Protein AF-A0A413Z5X3-F1 (afdb_monomer_lite)

Sequence (75 aa):
MKFSKLTKPELETIIENANFTEQEEEIFYLLARGLISKEIAMRLCVSTRTVERRIFDIKQKVKKLEGELNGKSFK

Foldseek 3Di:
DQLLPFDPVRLVVLVVQLPDDPLLNLLSVCSNVVDDLVVVCVVVVHDSVVSVVSVVSSVVSVVVVCVVVPNPDRD

InterPro domains:
  IPR000792 Transcription regulator LuxR, C-terminal [PF00196] (19-62)
  IPR000792 Transcription regulator LuxR, C-terminal [PR00038] (20-34)
  IPR000792 Transcription regulator LuxR, C-terminal [PR00038] (34-50)
  IPR000792 Transcription regulator LuxR, C-terminal [PR00038] (50-62)
  IPR000792 Transcription regulator LuxR, C-terminal [SM00421] (17-65)
  IPR016032 Signal transduction response regulator, C-terminal effector [SSF46894] (16-62)
  IPR036388 Winged helix-like DNA-binding domain superfamily [G3DSA:1.10.10.10] (5-68)

Organism: NCBI:txid166486

Radius of gyration: 11.97 Å; chains: 1; bounding box: 27×21×34 Å

Structure (mmCIF, N/CA/C/O backbone):
data_AF-A0A413Z5X3-F1
#
_entry.id   AF-A0A413Z5X3-F1
#
loop_
_atom_site.group_PDB
_atom_site.id
_atom_site.type_symbol
_atom_site.label_atom_id
_atom_site.label_alt_id
_atom_site.label_comp_id
_atom_site.label_asym_id
_atom_site.label_entity_id
_atom_site.label_seq_id
_atom_site.pdbx_PDB_ins_code
_atom_site.Cartn_x
_atom_site.Cartn_y
_atom_site.Cartn_z
_atom_site.occupancy
_atom_site.B_iso_or_equiv
_atom_site.auth_seq_id
_atom_site.auth_comp_id
_atom_site.auth_asym_id
_atom_site.auth_atom_id
_atom_site.pdbx_PDB_model_num
ATOM 1 N N . MET A 1 1 ? 0.522 -7.095 9.545 1.00 63.00 1 MET A N 1
ATOM 2 C CA . MET A 1 1 ? -0.772 -6.702 8.954 1.00 63.00 1 MET A CA 1
ATOM 3 C C . MET A 1 1 ? -0.937 -7.312 7.577 1.00 63.00 1 MET A C 1
ATOM 5 O O . MET A 1 1 ? 0.000 -7.244 6.783 1.00 63.00 1 MET A O 1
ATOM 9 N N . LYS A 1 2 ? -2.093 -7.929 7.319 1.00 65.81 2 LYS A N 1
ATOM 10 C CA . LYS A 1 2 ? -2.529 -8.317 5.973 1.00 65.81 2 LYS A CA 1
ATOM 11 C C . LYS A 1 2 ? -3.595 -7.312 5.540 1.00 65.81 2 LYS A C 1
ATOM 13 O O . LYS A 1 2 ? -4.679 -7.328 6.100 1.00 65.81 2 LYS A O 1
ATOM 18 N N . PHE A 1 3 ? -3.285 -6.471 4.557 1.00 71.19 3 PHE A N 1
ATOM 19 C CA . PHE A 1 3 ? -4.217 -5.447 4.062 1.00 71.19 3 PHE A CA 1
ATOM 20 C C . PHE A 1 3 ? -5.451 -6.040 3.368 1.00 71.19 3 PHE A C 1
ATOM 22 O O . PHE A 1 3 ? -6.483 -5.395 3.283 1.00 71.19 3 PHE A O 1
ATOM 29 N N . SER A 1 4 ? -5.376 -7.305 2.951 1.00 65.44 4 SER A N 1
ATOM 30 C CA . SER A 1 4 ? -6.457 -8.045 2.289 1.00 65.44 4 SER A CA 1
ATOM 31 C C . SER A 1 4 ? -7.661 -8.367 3.188 1.00 65.44 4 SER A C 1
ATOM 33 O O . SER A 1 4 ? -8.599 -9.013 2.734 1.00 65.44 4 SER A O 1
ATOM 35 N N . LYS A 1 5 ? -7.612 -7.995 4.473 1.00 70.56 5 LYS A N 1
ATOM 36 C CA . LYS A 1 5 ? -8.719 -8.149 5.428 1.00 70.56 5 LYS A CA 1
ATOM 37 C C . LYS A 1 5 ? -9.447 -6.839 5.736 1.00 70.56 5 LYS A C 1
ATOM 39 O O . LYS A 1 5 ? -10.487 -6.891 6.384 1.00 70.56 5 LYS A O 1
ATOM 44 N N . LEU A 1 6 ? -8.920 -5.706 5.264 1.00 72.81 6 LEU A N 1
ATOM 45 C CA . LEU A 1 6 ? -9.511 -4.396 5.508 1.00 72.81 6 LEU A CA 1
ATOM 46 C C . LEU A 1 6 ? -10.843 -4.262 4.770 1.00 72.81 6 LEU A C 1
ATOM 48 O O . LEU A 1 6 ? -10.978 -4.655 3.608 1.00 72.81 6 LEU A O 1
ATOM 52 N N . THR A 1 7 ? -11.824 -3.680 5.447 1.00 72.06 7 THR A N 1
ATOM 53 C CA . THR A 1 7 ? -13.103 -3.310 4.837 1.00 72.06 7 THR A CA 1
ATOM 54 C C . THR A 1 7 ? -12.951 -2.030 4.004 1.00 72.06 7 THR A C 1
ATOM 56 O O . THR A 1 7 ? -12.055 -1.224 4.251 1.00 72.06 7 THR A O 1
ATOM 59 N N . LYS A 1 8 ? -13.833 -1.813 3.013 1.00 72.38 8 LYS A N 1
ATOM 60 C CA . LYS A 1 8 ? -13.853 -0.576 2.199 1.00 72.38 8 LYS A CA 1
ATOM 61 C C . LYS A 1 8 ? -13.708 0.726 3.019 1.00 72.38 8 LYS A C 1
ATOM 63 O O . LYS A 1 8 ? -12.835 1.512 2.666 1.00 72.38 8 LYS A O 1
ATOM 68 N N . PRO A 1 9 ? -14.465 0.945 4.115 1.00 72.94 9 PRO A N 1
ATOM 69 C CA . PRO A 1 9 ? -14.343 2.183 4.890 1.00 72.94 9 PRO A CA 1
ATOM 70 C C . PRO A 1 9 ? -13.000 2.323 5.626 1.00 72.94 9 PRO A C 1
ATOM 72 O O . PRO A 1 9 ? -12.504 3.436 5.795 1.00 72.94 9 PRO A O 1
ATOM 75 N N . GLU A 1 10 ? -12.375 1.221 6.054 1.00 74.62 10 GLU A N 1
ATOM 76 C CA . GLU A 1 10 ? -11.044 1.266 6.681 1.00 74.62 10 GLU A CA 1
ATOM 77 C C . GLU A 1 10 ? -9.958 1.628 5.664 1.00 74.62 10 GLU A C 1
ATOM 79 O O . GLU A 1 10 ? -9.034 2.373 5.981 1.00 74.62 10 GLU A O 1
ATOM 84 N N . LEU A 1 11 ? -10.089 1.134 4.432 1.00 79.25 11 LEU A N 1
ATOM 85 C CA . LEU A 1 11 ? -9.203 1.464 3.319 1.00 79.25 11 LEU A CA 1
ATOM 86 C C . LEU A 1 11 ? -9.236 2.952 2.978 1.00 79.25 11 LEU A C 1
ATOM 88 O O . LEU A 1 11 ? -8.178 3.572 2.906 1.00 79.25 11 LEU A O 1
ATOM 92 N N . GLU A 1 12 ? -10.432 3.516 2.822 1.00 79.81 12 GLU A N 1
ATOM 93 C CA . GLU A 1 12 ? -10.625 4.942 2.533 1.00 79.81 12 GLU A CA 1
ATOM 94 C C . GLU A 1 12 ? -10.066 5.810 3.666 1.00 79.81 12 GLU A C 1
ATOM 96 O O . GLU A 1 12 ? -9.278 6.717 3.413 1.00 79.81 12 GLU A O 1
ATOM 101 N N . THR A 1 13 ? -10.341 5.443 4.925 1.00 81.81 13 THR A N 1
ATOM 102 C CA . THR A 1 13 ? -9.790 6.147 6.097 1.00 81.81 13 THR A CA 1
ATOM 103 C C . THR A 1 13 ? -8.260 6.154 6.083 1.00 81.81 13 THR A C 1
ATOM 105 O O . THR A 1 13 ? -7.636 7.175 6.370 1.00 81.81 13 THR A O 1
ATOM 108 N N . ILE A 1 14 ? -7.630 5.022 5.760 1.00 84.00 14 ILE A N 1
ATOM 109 C CA . ILE A 1 14 ? -6.169 4.938 5.703 1.00 84.00 14 ILE A CA 1
ATOM 110 C C . ILE A 1 14 ? -5.631 5.796 4.558 1.00 84.00 14 ILE A C 1
ATOM 112 O O . ILE A 1 14 ? -4.682 6.537 4.777 1.00 84.00 14 ILE A O 1
ATOM 116 N N . ILE A 1 15 ? -6.216 5.725 3.363 1.00 83.12 15 ILE A N 1
ATOM 117 C CA . ILE A 1 15 ? -5.738 6.481 2.197 1.00 83.12 15 ILE A CA 1
ATOM 118 C C . ILE A 1 15 ? -5.834 7.989 2.448 1.00 83.12 15 ILE A C 1
ATOM 120 O O . ILE A 1 15 ? -4.851 8.697 2.233 1.00 83.12 15 ILE A O 1
ATOM 124 N N . GLU A 1 16 ? -6.960 8.464 2.985 1.00 82.69 16 GLU A N 1
ATOM 125 C CA . GLU A 1 16 ? -7.174 9.889 3.268 1.00 82.69 16 GLU A CA 1
ATOM 126 C C . GLU A 1 16 ? -6.215 10.440 4.331 1.00 82.69 16 GLU A C 1
ATOM 128 O O . GLU A 1 16 ? -5.805 11.596 4.253 1.00 82.69 16 GLU A O 1
ATOM 133 N N . ASN A 1 17 ? -5.821 9.625 5.316 1.00 82.00 17 ASN A N 1
ATOM 134 C CA . ASN A 1 17 ? -5.020 10.099 6.448 1.00 82.00 17 ASN A CA 1
ATOM 135 C C . ASN A 1 17 ? -3.520 9.749 6.335 1.00 82.00 17 ASN A C 1
ATOM 137 O O . ASN A 1 17 ? -2.686 10.417 6.943 1.00 82.00 17 ASN A O 1
ATOM 141 N N . ALA A 1 18 ? -3.126 8.727 5.563 1.00 80.19 18 ALA A N 1
ATOM 142 C CA . ALA A 1 18 ? -1.751 8.197 5.570 1.00 80.19 18 ALA A CA 1
ATOM 143 C C . ALA A 1 18 ? -0.755 9.042 4.775 1.00 80.19 18 ALA A C 1
ATOM 145 O O . ALA A 1 18 ? 0.450 8.772 4.823 1.00 80.19 18 ALA A O 1
ATOM 146 N N . ASN A 1 19 ? -1.245 10.048 4.047 1.00 86.44 19 ASN A N 1
ATOM 147 C CA . ASN A 1 19 ? -0.444 10.915 3.191 1.00 86.44 19 ASN A CA 1
ATOM 148 C C . ASN A 1 19 ? 0.414 10.076 2.217 1.00 86.44 19 ASN A C 1
ATOM 150 O O . ASN A 1 19 ? 1.651 10.173 2.168 1.00 86.44 19 ASN A O 1
ATOM 154 N N . PHE A 1 20 ? -0.238 9.132 1.530 1.00 88.56 20 PHE A N 1
ATOM 155 C CA . PHE A 1 20 ? 0.400 8.302 0.513 1.00 88.56 20 PHE A CA 1
ATOM 156 C C . PHE A 1 20 ? 0.732 9.126 -0.729 1.00 88.56 20 PHE A C 1
ATOM 158 O O . PHE A 1 20 ? 0.031 10.061 -1.097 1.00 88.56 20 PHE A O 1
ATOM 165 N N . THR A 1 21 ? 1.834 8.770 -1.378 1.00 90.12 21 THR A N 1
ATOM 166 C CA . THR A 1 21 ? 2.082 9.184 -2.763 1.00 90.12 21 THR A CA 1
ATOM 167 C C . THR A 1 21 ? 1.210 8.363 -3.711 1.00 90.12 21 THR A C 1
ATOM 169 O O . THR A 1 21 ? 0.822 7.249 -3.363 1.00 90.12 21 THR A O 1
ATOM 172 N N . GLU A 1 22 ? 0.977 8.846 -4.933 1.00 88.38 22 GLU A N 1
ATOM 173 C CA . GLU A 1 22 ? 0.179 8.125 -5.943 1.00 88.38 22 GLU A CA 1
ATOM 174 C C . GLU A 1 22 ? 0.656 6.673 -6.144 1.00 88.38 22 GLU A C 1
ATOM 176 O O . GLU A 1 22 ? -0.142 5.740 -6.183 1.00 88.38 22 GLU A O 1
ATOM 181 N N . GLN A 1 23 ? 1.978 6.456 -6.175 1.00 87.44 23 GLN A N 1
ATOM 182 C CA . GLN A 1 23 ? 2.556 5.111 -6.290 1.00 87.44 23 GLN A CA 1
ATOM 183 C C . GLN A 1 23 ? 2.281 4.230 -5.066 1.00 87.44 23 GLN A C 1
ATOM 185 O O . GLN A 1 23 ? 2.102 3.019 -5.191 1.00 87.44 23 GLN A O 1
ATOM 190 N N . GLU A 1 24 ? 2.314 4.806 -3.865 1.00 89.38 24 GLU A N 1
ATOM 191 C CA . GLU A 1 24 ? 2.027 4.065 -2.636 1.00 89.38 24 GLU A CA 1
ATOM 192 C C . GLU A 1 24 ? 0.545 3.715 -2.541 1.00 89.38 24 GLU A C 1
ATOM 194 O O . GLU A 1 24 ? 0.220 2.603 -2.131 1.00 89.38 24 GLU A O 1
ATOM 199 N N . GLU A 1 25 ? -0.334 4.622 -2.962 1.00 90.75 25 GLU A N 1
ATOM 200 C CA . GLU A 1 25 ? -1.774 4.396 -3.026 1.00 90.75 25 GLU A CA 1
ATOM 201 C C . GLU A 1 25 ? -2.110 3.270 -4.011 1.00 90.75 25 GLU A C 1
ATOM 203 O O . GLU A 1 25 ? -2.820 2.327 -3.656 1.00 90.75 25 GLU A O 1
ATOM 208 N N . GLU A 1 26 ? -1.519 3.284 -5.208 1.00 91.38 26 GLU A N 1
ATOM 209 C CA . GLU A 1 26 ? -1.717 2.222 -6.197 1.00 91.38 26 GLU A CA 1
ATOM 210 C C . GLU A 1 26 ? -1.252 0.856 -5.663 1.00 91.38 26 GLU A C 1
ATOM 212 O O . GLU A 1 26 ? -1.980 -0.140 -5.736 1.00 91.38 26 GLU A O 1
ATOM 217 N N . ILE A 1 27 ? -0.069 0.800 -5.040 1.00 92.06 27 ILE A N 1
ATOM 218 C CA . ILE A 1 27 ? 0.434 -0.418 -4.391 1.00 92.06 27 ILE A CA 1
ATOM 219 C C . ILE A 1 27 ? -0.502 -0.854 -3.255 1.00 92.06 27 ILE A C 1
ATOM 221 O O . ILE A 1 27 ? -0.790 -2.046 -3.124 1.00 92.06 27 ILE A O 1
ATOM 225 N N . PHE A 1 28 ? -1.003 0.079 -2.446 1.00 90.31 28 PHE A N 1
ATOM 226 C CA . PHE A 1 28 ? -1.906 -0.204 -1.333 1.00 90.31 28 PHE A CA 1
ATOM 227 C C . PHE A 1 28 ? -3.236 -0.806 -1.806 1.00 90.31 28 PHE A C 1
ATOM 229 O O . PHE A 1 28 ? -3.655 -1.837 -1.272 1.00 90.31 28 PHE A O 1
ATOM 236 N N . TYR A 1 29 ? -3.845 -0.261 -2.863 1.00 89.31 29 TYR A N 1
ATOM 237 C CA . TYR A 1 29 ? -5.044 -0.835 -3.482 1.00 89.31 29 TYR A CA 1
ATOM 238 C C . TYR A 1 29 ? -4.811 -2.259 -3.992 1.00 89.31 29 TYR A C 1
ATOM 240 O O . TYR A 1 29 ? -5.656 -3.139 -3.806 1.00 89.31 29 TYR A O 1
ATOM 248 N N . LEU A 1 30 ? -3.663 -2.524 -4.620 1.00 91.38 30 LEU A N 1
ATOM 249 C CA . LEU A 1 30 ? -3.339 -3.866 -5.108 1.00 91.38 30 LEU A CA 1
ATOM 250 C C . LEU A 1 30 ? -3.133 -4.860 -3.950 1.00 91.38 30 LEU A C 1
ATOM 252 O O . LEU A 1 30 ? -3.607 -5.995 -4.026 1.00 91.38 30 LEU A O 1
ATOM 256 N N . LEU A 1 31 ? -2.512 -4.434 -2.846 1.00 89.56 31 LEU A N 1
ATOM 257 C CA . LEU A 1 31 ? -2.382 -5.249 -1.629 1.00 89.56 31 LEU A CA 1
ATOM 258 C C . LEU A 1 31 ? -3.736 -5.540 -0.970 1.00 89.56 31 LEU A C 1
ATOM 260 O O . LEU A 1 31 ? -3.970 -6.657 -0.495 1.00 89.56 31 LEU A O 1
ATOM 264 N N . ALA A 1 32 ? -4.628 -4.550 -0.937 1.00 87.31 32 ALA A N 1
ATOM 265 C CA . ALA A 1 32 ? -5.984 -4.689 -0.415 1.00 87.31 32 ALA A CA 1
ATOM 266 C C . ALA A 1 32 ? -6.819 -5.680 -1.232 1.00 87.31 32 ALA A C 1
ATOM 268 O O . ALA A 1 32 ? -7.585 -6.461 -0.674 1.00 87.31 32 ALA A O 1
ATOM 269 N N . ARG A 1 33 ? -6.592 -5.736 -2.548 1.00 86.81 33 ARG A N 1
ATOM 270 C CA . ARG A 1 33 ? -7.162 -6.761 -3.436 1.00 86.81 33 ARG A CA 1
ATOM 271 C C . ARG A 1 33 ? -6.556 -8.157 -3.250 1.00 86.81 33 ARG A C 1
ATOM 273 O O . ARG A 1 33 ? -7.054 -9.103 -3.851 1.00 86.81 33 ARG A O 1
ATOM 280 N N . GLY A 1 34 ? -5.509 -8.297 -2.435 1.00 88.56 34 GLY A N 1
ATOM 281 C CA . GLY A 1 34 ? -4.879 -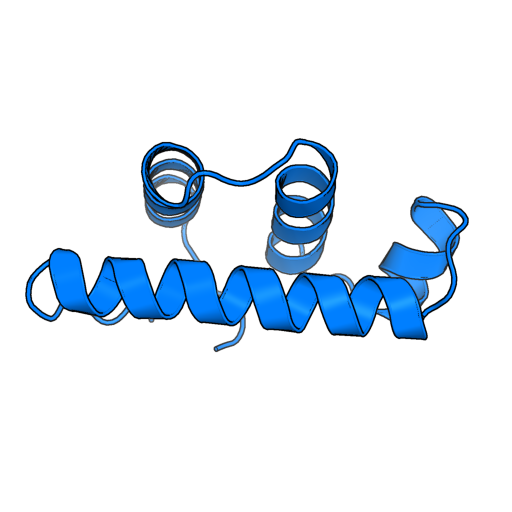9.580 -2.122 1.00 88.56 34 GLY A CA 1
ATOM 282 C C . GLY A 1 34 ? -3.718 -9.980 -3.028 1.00 88.56 34 GLY A C 1
ATOM 283 O O . GLY A 1 34 ? -3.248 -11.110 -2.907 1.00 88.56 34 GLY A O 1
ATOM 284 N N . LEU A 1 35 ? -3.237 -9.088 -3.901 1.00 90.94 35 LEU A N 1
ATOM 285 C CA . LEU A 1 35 ? -2.105 -9.396 -4.775 1.00 90.9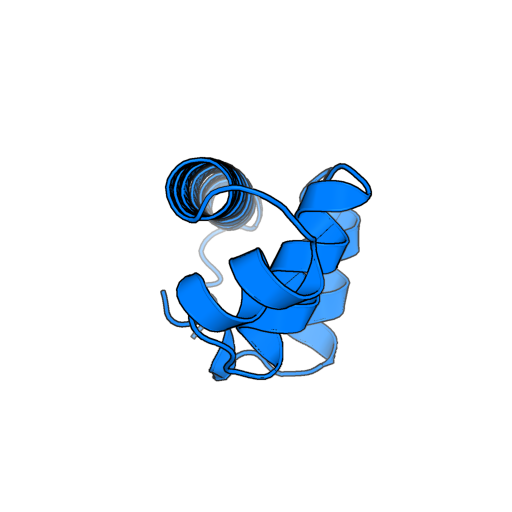4 35 LEU A CA 1
ATOM 286 C C . LEU A 1 35 ? -0.803 -9.499 -3.977 1.00 90.94 35 LEU A C 1
ATOM 288 O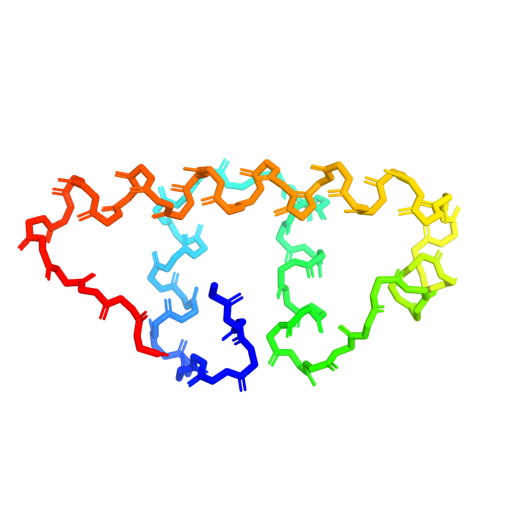 O . LEU A 1 35 ? -0.573 -8.766 -3.007 1.00 90.94 35 LEU A O 1
ATOM 292 N N . ILE A 1 36 ? 0.086 -10.384 -4.424 1.00 92.25 36 ILE A N 1
ATOM 293 C CA . ILE A 1 36 ? 1.423 -10.535 -3.839 1.00 92.25 36 ILE A CA 1
ATOM 294 C C . ILE A 1 36 ? 2.427 -9.573 -4.487 1.00 92.25 36 ILE A C 1
ATOM 296 O O . ILE A 1 36 ? 2.272 -9.161 -5.635 1.00 92.25 36 ILE A O 1
ATOM 300 N N . SER A 1 37 ? 3.526 -9.265 -3.789 1.00 92.06 37 SER A N 1
ATOM 301 C CA . SER A 1 37 ? 4.544 -8.299 -4.244 1.00 92.06 37 SER A CA 1
ATOM 302 C C . SER A 1 37 ? 5.072 -8.572 -5.657 1.00 92.06 37 SER A C 1
ATOM 304 O O . SER A 1 37 ? 5.363 -7.632 -6.389 1.00 92.06 37 SER A O 1
ATOM 306 N N . LYS A 1 38 ? 5.181 -9.849 -6.053 1.00 93.62 38 LYS A N 1
ATOM 307 C CA . LYS A 1 38 ? 5.615 -10.243 -7.403 1.00 93.62 38 LYS A CA 1
ATOM 308 C C . LYS A 1 38 ? 4.598 -9.865 -8.483 1.00 93.62 38 LYS A C 1
ATOM 310 O O . LYS A 1 38 ? 4.993 -9.39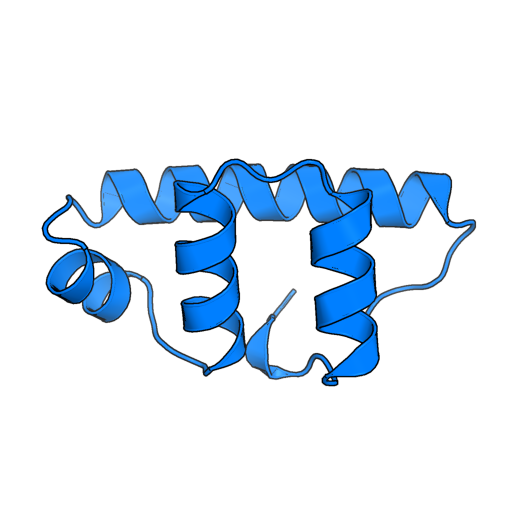2 -9.539 1.00 93.62 38 LYS A O 1
ATOM 315 N N . GLU A 1 39 ? 3.305 -10.049 -8.225 1.00 93.62 39 GLU A N 1
ATOM 316 C CA . GLU A 1 39 ? 2.242 -9.671 -9.167 1.00 93.62 39 GLU A CA 1
ATOM 317 C C . GLU A 1 39 ? 2.155 -8.154 -9.310 1.00 93.62 39 GLU A C 1
ATOM 319 O O . GLU A 1 39 ? 2.037 -7.635 -10.417 1.00 93.62 39 GLU A O 1
ATOM 324 N N . ILE A 1 40 ? 2.286 -7.442 -8.190 1.00 94.69 40 ILE A N 1
ATOM 325 C CA . ILE A 1 40 ? 2.331 -5.979 -8.163 1.00 94.69 40 ILE A CA 1
ATOM 326 C C . ILE A 1 40 ? 3.539 -5.471 -8.957 1.00 94.69 40 ILE A C 1
ATOM 328 O O . ILE A 1 40 ? 3.395 -4.575 -9.782 1.00 94.69 40 ILE A O 1
ATOM 332 N N . ALA A 1 41 ? 4.712 -6.077 -8.765 1.00 95.25 41 ALA A N 1
ATOM 333 C CA . ALA A 1 41 ? 5.927 -5.735 -9.499 1.00 95.25 41 ALA A CA 1
ATOM 334 C C . ALA A 1 41 ? 5.759 -5.910 -11.014 1.00 95.25 41 ALA A C 1
ATOM 336 O O . ALA A 1 41 ? 6.132 -5.019 -11.776 1.00 95.25 41 ALA A O 1
ATOM 337 N N . MET A 1 42 ? 5.136 -7.014 -11.443 1.00 95.06 42 MET A N 1
ATOM 338 C CA . MET A 1 42 ? 4.816 -7.242 -12.855 1.00 95.06 42 MET A CA 1
ATOM 339 C C . MET A 1 42 ? 3.824 -6.210 -13.399 1.00 95.06 42 MET A C 1
ATOM 341 O O . MET A 1 42 ? 4.012 -5.715 -14.503 1.00 95.06 42 MET A O 1
ATOM 345 N N . ARG A 1 43 ? 2.787 -5.858 -12.630 1.00 94.06 43 ARG A N 1
ATOM 346 C CA . ARG A 1 43 ? 1.743 -4.917 -13.063 1.00 94.06 43 ARG A CA 1
ATOM 347 C C . ARG A 1 43 ? 2.247 -3.479 -13.179 1.00 94.06 43 ARG A C 1
ATOM 349 O O . ARG A 1 43 ? 1.831 -2.767 -14.082 1.00 94.06 43 ARG A O 1
ATOM 356 N N . LEU A 1 44 ? 3.130 -3.078 -12.269 1.00 92.38 44 LEU A N 1
ATOM 357 C CA . LEU A 1 44 ? 3.706 -1.735 -12.211 1.00 92.38 44 LEU A CA 1
ATOM 358 C C . LEU A 1 44 ? 5.021 -1.611 -12.997 1.00 92.38 44 LEU A C 1
ATOM 360 O O . LEU A 1 44 ? 5.631 -0.547 -12.989 1.00 92.38 44 LEU A O 1
ATOM 364 N N . CYS A 1 45 ? 5.481 -2.684 -13.652 1.00 93.25 45 CYS A N 1
ATOM 365 C CA . CYS A 1 45 ? 6.749 -2.729 -14.388 1.00 93.25 45 CYS A CA 1
ATOM 366 C C . CYS A 1 45 ? 7.961 -2.253 -13.560 1.00 93.25 45 CYS A C 1
ATOM 368 O O . CYS A 1 45 ? 8.854 -1.572 -14.065 1.00 93.25 45 CYS A O 1
ATOM 370 N N . VAL A 1 46 ? 8.013 -2.622 -12.278 1.00 93.38 46 VAL A N 1
ATOM 371 C CA . VAL A 1 46 ? 9.116 -2.285 -11.362 1.00 93.38 46 VAL A CA 1
ATOM 372 C C . VAL A 1 46 ? 9.713 -3.540 -10.739 1.00 93.38 46 VAL A C 1
ATOM 374 O O . VAL A 1 46 ? 9.123 -4.617 -10.757 1.00 93.38 46 VAL A O 1
ATOM 377 N N . SER A 1 47 ? 10.898 -3.416 -10.138 1.00 95.06 47 SER A N 1
ATOM 378 C CA . SER A 1 47 ? 11.502 -4.541 -9.423 1.00 95.06 47 SER A CA 1
ATOM 379 C C . SER A 1 47 ? 10.678 -4.934 -8.189 1.00 95.06 47 SER A C 1
ATOM 381 O O . SER A 1 47 ? 10.174 -4.073 -7.460 1.00 95.06 47 SER A O 1
ATOM 383 N N . THR A 1 48 ? 10.624 -6.232 -7.878 1.00 95.19 48 THR A N 1
ATOM 384 C CA . THR A 1 48 ? 10.008 -6.735 -6.637 1.00 95.19 48 THR A CA 1
ATOM 385 C C . THR A 1 48 ? 10.590 -6.051 -5.401 1.00 95.19 48 THR A C 1
ATOM 387 O O . THR A 1 48 ? 9.856 -5.712 -4.477 1.00 95.19 48 THR A O 1
ATOM 390 N N . ARG A 1 49 ? 11.897 -5.749 -5.412 1.00 95.31 49 ARG A N 1
ATOM 391 C CA . ARG A 1 49 ? 12.584 -5.057 -4.314 1.00 95.31 49 ARG A CA 1
ATOM 392 C C . ARG A 1 49 ? 12.057 -3.638 -4.087 1.00 95.31 49 ARG A C 1
ATOM 394 O O . ARG A 1 49 ? 11.994 -3.195 -2.936 1.00 95.31 49 ARG A O 1
ATOM 401 N N . THR A 1 50 ? 11.706 -2.936 -5.166 1.00 94.44 50 THR A N 1
ATOM 402 C CA . THR A 1 50 ? 11.078 -1.608 -5.119 1.00 94.44 50 THR A CA 1
ATOM 403 C C . THR A 1 50 ? 9.706 -1.707 -4.469 1.00 94.44 50 THR A C 1
ATOM 405 O O . THR A 1 50 ? 9.431 -0.974 -3.522 1.00 94.44 50 THR A O 1
ATOM 408 N N . VAL A 1 51 ? 8.882 -2.662 -4.909 1.00 94.94 51 VAL A N 1
ATOM 409 C CA . VAL A 1 51 ? 7.552 -2.901 -4.331 1.00 94.94 51 VAL A CA 1
ATOM 410 C C . VAL A 1 51 ? 7.656 -3.238 -2.846 1.00 94.94 51 VAL A C 1
ATOM 412 O O . VAL A 1 51 ? 6.962 -2.642 -2.035 1.00 94.94 51 VAL A O 1
ATOM 415 N N . GLU A 1 52 ? 8.565 -4.128 -2.451 1.00 94.25 52 GLU A N 1
ATOM 416 C CA . GLU A 1 52 ? 8.777 -4.488 -1.043 1.00 94.25 52 GLU A CA 1
ATOM 417 C C . GLU A 1 52 ? 9.190 -3.296 -0.176 1.00 94.25 52 GLU A C 1
ATOM 419 O O . GLU A 1 52 ? 8.724 -3.174 0.958 1.00 94.25 52 GLU A O 1
ATOM 424 N N . ARG A 1 53 ? 10.035 -2.398 -0.703 1.00 94.81 53 ARG A N 1
ATOM 425 C CA . ARG A 1 53 ? 10.394 -1.155 -0.008 1.00 94.81 53 ARG A CA 1
ATOM 426 C C . ARG A 1 53 ? 9.162 -0.269 0.185 1.00 94.81 53 ARG A C 1
ATOM 428 O O . ARG A 1 53 ? 8.904 0.155 1.301 1.00 94.81 53 ARG A O 1
ATOM 435 N N . ARG A 1 54 ? 8.358 -0.074 -0.862 1.00 93.75 54 ARG A N 1
ATOM 436 C CA . ARG A 1 54 ? 7.117 0.710 -0.777 1.00 93.75 54 ARG A CA 1
ATOM 437 C C . ARG A 1 54 ? 6.102 0.091 0.182 1.00 93.75 54 ARG A C 1
ATOM 439 O O . ARG A 1 54 ? 5.514 0.802 0.981 1.00 93.75 54 ARG A O 1
ATOM 446 N N . ILE A 1 55 ? 5.952 -1.234 0.183 1.00 92.75 55 ILE A N 1
ATOM 447 C CA . ILE A 1 55 ? 5.113 -1.952 1.156 1.00 92.75 55 ILE A CA 1
ATOM 448 C C . ILE A 1 55 ? 5.584 -1.675 2.589 1.00 92.75 55 ILE A C 1
ATOM 450 O O . ILE A 1 55 ? 4.758 -1.549 3.495 1.00 92.75 55 ILE A O 1
ATOM 454 N N . PHE A 1 56 ? 6.897 -1.623 2.820 1.00 92.31 56 PHE A N 1
ATOM 455 C CA . PHE A 1 56 ? 7.445 -1.272 4.126 1.00 92.31 56 PHE A CA 1
ATOM 456 C C . PHE A 1 56 ? 7.085 0.168 4.515 1.00 92.31 56 PHE A C 1
ATOM 458 O O . PHE A 1 56 ? 6.570 0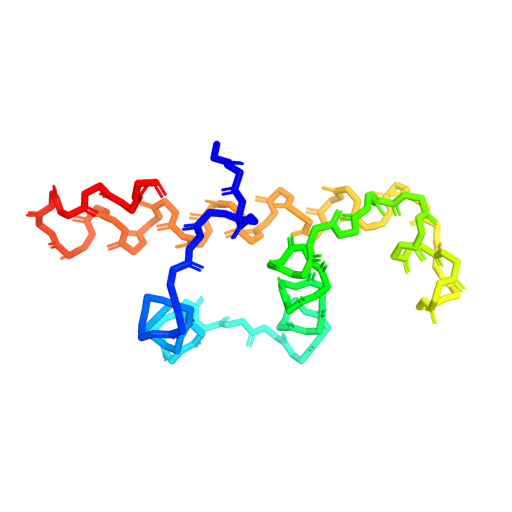.369 5.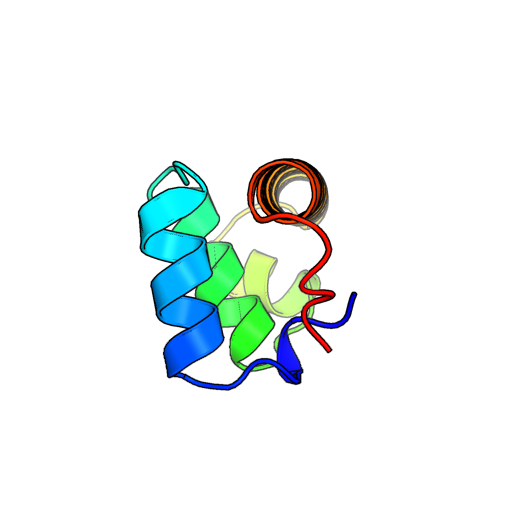613 1.00 92.31 56 PHE A O 1
ATOM 465 N N . ASP A 1 57 ? 7.275 1.129 3.611 1.00 91.81 57 ASP A N 1
ATOM 466 C CA . ASP A 1 57 ? 6.955 2.545 3.841 1.00 91.81 57 ASP A CA 1
ATOM 467 C C . ASP A 1 57 ? 5.458 2.739 4.148 1.00 91.81 57 ASP A C 1
ATOM 469 O O . ASP A 1 57 ? 5.096 3.363 5.148 1.00 91.81 57 ASP A O 1
ATOM 473 N N . ILE A 1 58 ? 4.583 2.094 3.366 1.00 90.62 58 ILE A N 1
ATOM 474 C CA . ILE A 1 58 ? 3.130 2.054 3.586 1.00 90.62 58 ILE A CA 1
ATOM 475 C C . ILE A 1 58 ? 2.815 1.535 4.991 1.00 90.62 58 ILE A C 1
ATOM 477 O O . ILE A 1 58 ? 2.075 2.169 5.738 1.00 90.62 58 ILE A O 1
ATOM 481 N N . LYS A 1 59 ? 3.409 0.407 5.402 1.00 87.94 59 LYS A N 1
ATOM 482 C CA . LYS A 1 59 ? 3.194 -0.156 6.747 1.00 87.94 59 LYS A CA 1
ATOM 483 C C . LYS A 1 59 ? 3.628 0.799 7.859 1.00 87.94 59 LYS A C 1
ATOM 485 O O . LYS A 1 59 ? 2.965 0.835 8.891 1.00 87.94 59 LYS A O 1
ATOM 490 N N . GLN A 1 60 ? 4.714 1.551 7.675 1.00 89.44 60 GLN A N 1
ATOM 491 C CA . GLN A 1 60 ? 5.146 2.550 8.658 1.00 89.44 60 GLN A CA 1
ATOM 492 C C . GLN A 1 60 ? 4.144 3.701 8.765 1.00 89.44 60 GLN A C 1
ATOM 494 O O . GLN A 1 60 ? 3.797 4.097 9.875 1.00 89.44 60 GLN A O 1
ATOM 499 N N . LYS A 1 61 ? 3.634 4.192 7.632 1.00 88.62 61 LYS A N 1
ATOM 500 C CA . LYS A 1 61 ? 2.613 5.248 7.599 1.00 88.62 61 LYS A CA 1
ATOM 501 C C . LYS A 1 61 ? 1.308 4.804 8.266 1.00 88.62 61 LYS A C 1
ATOM 503 O O . LYS A 1 61 ? 0.797 5.518 9.121 1.00 88.62 61 LYS A O 1
ATOM 508 N N . VAL A 1 62 ? 0.831 3.591 7.975 1.00 86.12 62 VAL A N 1
ATOM 509 C CA . VAL A 1 62 ? -0.360 3.024 8.638 1.00 86.12 62 VAL A CA 1
ATOM 510 C C . VAL A 1 62 ? -0.136 2.848 10.140 1.00 86.12 62 VAL A C 1
ATOM 512 O O . VAL A 1 62 ? -0.991 3.212 10.937 1.00 86.12 62 VAL A O 1
ATOM 515 N N . LYS A 1 63 ? 1.032 2.348 10.556 1.00 84.69 63 LYS A N 1
ATOM 516 C CA . LYS A 1 63 ? 1.353 2.201 11.983 1.00 84.69 63 LYS A CA 1
ATOM 517 C C . LYS A 1 63 ? 1.393 3.552 12.707 1.00 84.69 63 LYS A C 1
ATOM 519 O O . LYS A 1 63 ? 0.985 3.643 13.861 1.00 84.69 63 LYS A O 1
ATOM 524 N N . LYS A 1 64 ? 1.898 4.596 12.044 1.00 84.75 64 LYS A N 1
ATOM 525 C CA . LYS A 1 64 ? 1.901 5.960 12.584 1.00 84.75 64 LYS A CA 1
ATOM 526 C C . LYS A 1 64 ? 0.468 6.462 12.789 1.00 84.75 64 LYS A C 1
ATOM 528 O O . LYS A 1 64 ? 0.159 6.941 13.875 1.00 84.75 64 LYS A O 1
ATOM 533 N N . LEU A 1 65 ? -0.405 6.242 11.806 1.00 82.38 65 LEU A N 1
ATOM 534 C CA . LEU A 1 65 ? -1.831 6.550 11.917 1.00 82.38 65 LEU A CA 1
ATOM 535 C C . LEU A 1 65 ? -2.528 5.813 13.058 1.00 82.38 65 LEU A C 1
ATOM 537 O O . LEU A 1 65 ? -3.317 6.420 13.768 1.00 82.38 65 LEU A O 1
ATOM 541 N N . GLU A 1 66 ? -2.247 4.525 13.267 1.00 76.94 66 GLU A N 1
ATOM 542 C CA . GLU A 1 66 ? -2.812 3.779 14.404 1.00 76.94 66 GLU A CA 1
ATOM 543 C C . GLU A 1 66 ? -2.437 4.401 15.753 1.00 76.94 66 GLU A C 1
ATOM 545 O O . GLU A 1 66 ? -3.257 4.436 16.674 1.00 76.94 66 GLU A O 1
ATOM 550 N N . GLY A 1 67 ? -1.199 4.892 15.865 1.00 70.25 67 GLY A N 1
ATOM 551 C CA . GLY A 1 67 ? -0.720 5.597 17.050 1.00 70.25 67 GLY A CA 1
ATOM 552 C C . GLY A 1 67 ? -1.419 6.941 17.262 1.00 70.25 67 GLY A C 1
ATOM 553 O O . GLY A 1 67 ? -1.716 7.298 18.398 1.00 70.25 67 GLY A O 1
ATOM 554 N N . GLU A 1 68 ? -1.721 7.660 16.181 1.00 67.44 68 GLU A N 1
ATOM 555 C CA . GLU A 1 68 ? -2.417 8.954 16.212 1.00 67.44 68 GLU A CA 1
ATOM 556 C C . GLU A 1 68 ? -3.934 8.801 16.448 1.00 67.44 68 GLU A C 1
ATOM 558 O O . GLU A 1 68 ? -4.542 9.621 17.131 1.00 67.44 68 GLU A O 1
ATOM 563 N N . LEU A 1 69 ? -4.545 7.711 15.968 1.00 60.62 69 LEU A N 1
ATOM 564 C CA . LEU A 1 69 ? -5.984 7.414 16.073 1.00 60.62 69 LEU A CA 1
ATOM 565 C C . LEU A 1 69 ? -6.396 6.700 17.376 1.00 60.62 69 LEU A C 1
ATOM 567 O O . LEU A 1 69 ? -7.492 6.140 17.461 1.00 60.62 69 LEU A O 1
ATOM 571 N N . ASN A 1 70 ? -5.559 6.750 18.414 1.00 55.31 70 ASN A N 1
ATOM 572 C CA . ASN A 1 70 ? -5.895 6.319 19.773 1.00 55.31 70 ASN A CA 1
ATOM 573 C C . ASN A 1 70 ? -6.353 4.842 19.872 1.00 55.31 70 ASN A C 1
ATOM 575 O O . ASN A 1 70 ? -7.394 4.523 20.446 1.00 55.31 70 ASN A O 1
ATOM 579 N N . GLY A 1 71 ? -5.571 3.914 19.306 1.00 53.44 71 GLY A N 1
ATOM 580 C CA . GLY A 1 71 ? -5.695 2.479 19.608 1.00 53.44 71 GLY A CA 1
ATOM 581 C C . GLY A 1 71 ? -6.732 1.694 18.798 1.00 53.44 71 GLY A C 1
ATOM 582 O O . GLY A 1 71 ? -7.011 0.538 19.128 1.00 53.44 71 GLY A O 1
ATOM 583 N N . LYS A 1 72 ? -7.279 2.257 17.714 1.00 53.16 72 LYS A N 1
ATOM 584 C CA . LYS A 1 72 ? -8.000 1.451 16.718 1.00 53.16 72 LYS A CA 1
ATOM 585 C C . LYS A 1 72 ? -6.998 0.579 15.966 1.00 53.16 72 LYS A C 1
ATOM 587 O O . LYS A 1 72 ? -6.371 1.024 15.015 1.00 53.16 72 LYS A O 1
ATOM 592 N N . SER A 1 73 ? -6.834 -0.660 16.425 1.00 55.03 73 SER A N 1
ATOM 593 C CA . SER A 1 73 ? -6.076 -1.664 15.685 1.00 55.03 73 SER A CA 1
ATOM 594 C C . SER A 1 73 ? -6.876 -2.052 14.444 1.00 55.03 73 SER A C 1
ATOM 596 O O . SER A 1 73 ? -7.959 -2.632 14.572 1.00 55.03 73 SER A O 1
ATOM 598 N N . PHE A 1 74 ? -6.367 -1.710 13.260 1.00 57.97 74 PHE A N 1
ATOM 599 C CA . PHE A 1 74 ? -6.967 -2.155 12.003 1.00 57.97 74 PHE A CA 1
ATOM 600 C C . PHE A 1 74 ? -6.790 -3.684 11.914 1.00 57.97 74 PHE A C 1
ATOM 602 O O . PHE A 1 74 ? -5.664 -4.191 11.987 1.00 57.97 74 PHE A O 1
ATOM 609 N N . LYS A 1 75 ? -7.907 -4.424 11.868 1.00 50.34 75 LYS A N 1
ATOM 610 C CA . LYS A 1 75 ? -7.959 -5.888 12.071 1.00 50.34 75 LYS A CA 1
ATOM 611 C C . LYS A 1 75 ? -7.617 -6.716 10.828 1.00 50.34 75 LYS A C 1
ATOM 613 O O . LYS A 1 75 ? -7.951 -6.303 9.701 1.00 50.34 75 LYS A O 1
#

Secondary structure (DSSP, 8-state):
--GGG--HHHHHHHHHHTT--HHHHHHHHHHHTT--HHHHHHHTTS-HHHHHHHHHHHHHHHHHHHHHTTT----

pLDDT: mean 83.09, std 12.27, range [50.34, 95.31]